Protein AF-A0A1B8XZ17-F1 (afdb_monomer_lite)

Radius of gyration: 17.17 Å; chains: 1; bounding box: 39×27×56 Å

Foldseek 3Di:
DEEECEEEEADDQAGEAEEYECYEYEYAHQEHEEHEYECYEYEYHHQEYEYYEYENYEYEYAHQEYEEYAYENYEYEYAHQEYEYYEYAEYEYEYHHAEYEEYEYAEYEYEYAHAEYEYYEYAEYEYEYAHAEYEYYNYVHYAYEYEHQEYEAHAYEYEDDDPVGRNYPDYDYDYD

Secondary structure (DSSP, 8-state):
-EEES---EEESSSPBP-EEES---EEESSSPBP-EEES---EEESSSPBPPEEEEE--EEESSSPBPPEEEEE--EEESSSPBPPEEEEE--EEESSSPBPPEEEEE--EEEESS-BPPEEEEE--EEEESSPBPPEEEEE--EEESSEEES--EEE----TT--EEESS-EEE-

InterPro domains:
  IPR011004 Trimeric LpxA-like superfamily [SSF51161] (27-152)

Sequence (176 aa):
PNCTNGTEAFMGQSPLGPNCTNGSDVFMGQSPLGPNCTNGTDVFMGQSPLGPNCTNGTDVFMGQSPLGPNCTNGTDVFMGQSPLGPNCTNGSDVFMGQSPLGPNCTNGSDVFMGQSPLGPNCTNGSDVFMGQSPLGPNCTNGTDVFMGPNCTNGTDVFMGQSPLGPNCTNGSDVFM

Organism: Xenopus tropicalis (NCBI:txid8364)

pLDDT: mean 83.35, std 14.1, range [38.38, 96.06]

Structure (mmCIF, N/CA/C/O backbone):
data_AF-A0A1B8XZ17-F1
#
_entry.id   AF-A0A1B8XZ17-F1
#
loop_
_atom_site.group_PDB
_atom_site.id
_atom_site.type_symbol
_atom_site.label_atom_id
_atom_site.label_alt_id
_atom_site.label_comp_id
_atom_site.label_asym_id
_atom_site.label_entity_id
_atom_site.label_seq_id
_atom_site.pdbx_PDB_ins_code
_atom_site.Cartn_x
_atom_site.Cartn_y
_atom_site.Cartn_z
_atom_site.occupancy
_atom_site.B_iso_or_equiv
_atom_site.auth_seq_id
_atom_site.auth_comp_id
_atom_site.auth_asym_id
_atom_site.auth_atom_id
_atom_site.pdbx_PDB_model_num
ATOM 1 N N . PRO A 1 1 ? -13.845 6.872 21.398 1.00 63.72 1 PRO A N 1
ATOM 2 C CA . PRO A 1 1 ? -14.244 5.454 21.559 1.00 63.72 1 PRO A CA 1
ATOM 3 C C . PRO A 1 1 ? -13.033 4.552 21.307 1.00 63.72 1 PRO A C 1
ATOM 5 O O . PRO A 1 1 ? -12.225 4.884 20.446 1.00 63.72 1 PRO A O 1
ATOM 8 N N . ASN A 1 2 ? -12.887 3.483 22.091 1.00 81.38 2 ASN A N 1
ATOM 9 C CA . ASN A 1 2 ? -11.841 2.481 21.892 1.00 81.38 2 ASN A CA 1
ATOM 10 C C . ASN A 1 2 ? -12.515 1.120 21.702 1.00 81.38 2 ASN A C 1
ATOM 12 O O . ASN A 1 2 ? -13.476 0.843 22.425 1.00 81.38 2 ASN A O 1
ATOM 16 N N . CYS A 1 3 ? -12.016 0.303 20.779 1.00 80.75 3 CYS A N 1
ATOM 17 C CA . CYS A 1 3 ? -12.496 -1.058 20.557 1.00 80.75 3 CYS A CA 1
ATOM 18 C C . CYS A 1 3 ? -11.369 -2.082 20.767 1.00 80.75 3 CYS A C 1
ATOM 20 O O . CYS A 1 3 ? -10.199 -1.810 20.486 1.00 80.75 3 CYS A O 1
ATOM 22 N N . THR A 1 4 ? -11.716 -3.262 21.285 1.00 85.62 4 THR A N 1
ATOM 23 C CA . THR A 1 4 ? -10.771 -4.368 21.492 1.00 85.62 4 THR A CA 1
ATOM 24 C C . THR A 1 4 ? -11.450 -5.671 21.105 1.00 85.62 4 THR A C 1
ATOM 26 O O . THR A 1 4 ? -12.443 -6.032 21.736 1.00 85.62 4 THR A O 1
ATOM 29 N N . ASN A 1 5 ? -10.904 -6.391 20.118 1.00 84.94 5 ASN A N 1
ATOM 30 C CA . ASN A 1 5 ? -11.526 -7.597 19.545 1.00 84.94 5 ASN A CA 1
ATOM 31 C C . ASN A 1 5 ? -12.983 -7.347 19.092 1.00 84.94 5 ASN A C 1
ATOM 33 O O . ASN A 1 5 ? -13.862 -8.180 19.325 1.00 84.94 5 ASN A O 1
ATOM 37 N N . GLY A 1 6 ? -13.236 -6.150 18.556 1.00 83.19 6 GLY A N 1
ATOM 38 C CA . GLY A 1 6 ? -14.561 -5.638 18.212 1.00 83.19 6 GLY A CA 1
ATOM 39 C C . GLY A 1 6 ? -14.864 -5.723 16.721 1.00 83.19 6 GLY A C 1
ATOM 40 O O . GLY A 1 6 ? -13.974 -5.930 15.897 1.00 83.19 6 GLY A O 1
ATOM 41 N N . THR A 1 7 ? -16.142 -5.576 16.393 1.00 89.75 7 THR A N 1
ATOM 42 C CA . THR A 1 7 ? -16.625 -5.461 15.015 1.00 89.75 7 THR A CA 1
ATOM 43 C C . THR A 1 7 ? -17.749 -4.450 15.022 1.00 89.75 7 THR A C 1
ATOM 45 O O . THR A 1 7 ? -18.854 -4.731 15.499 1.00 89.75 7 THR A O 1
ATOM 48 N N . GLU A 1 8 ? -17.474 -3.264 14.504 1.00 90.25 8 GLU A N 1
ATOM 49 C CA . GLU A 1 8 ? -18.406 -2.155 14.507 1.00 90.25 8 GLU A CA 1
ATOM 50 C C . GLU A 1 8 ? -18.688 -1.624 13.096 1.00 90.25 8 GLU A C 1
ATOM 52 O O . GLU A 1 8 ? -17.914 -1.778 12.155 1.00 90.25 8 GLU A O 1
ATOM 57 N N . ALA A 1 9 ? -19.848 -0.984 12.935 1.00 92.06 9 ALA A N 1
ATOM 58 C CA . ALA A 1 9 ? -20.219 -0.298 11.704 1.00 92.06 9 ALA A CA 1
ATOM 59 C C . ALA A 1 9 ? -20.514 1.172 12.006 1.00 92.06 9 ALA A C 1
ATOM 61 O O . ALA A 1 9 ? -21.419 1.498 12.779 1.00 92.06 9 ALA A O 1
ATOM 62 N N . PHE A 1 10 ? -19.769 2.066 11.366 1.00 90.69 10 PHE A N 1
ATOM 63 C CA . PHE A 1 10 ? -19.880 3.506 11.534 1.00 90.69 10 PHE A CA 1
ATOM 64 C C . PHE A 1 10 ? -20.472 4.124 10.271 1.00 90.69 10 PHE A C 1
ATOM 66 O O . PHE A 1 10 ? -19.874 4.085 9.197 1.00 90.69 10 PHE A O 1
ATOM 73 N N . MET A 1 11 ? -21.656 4.720 10.404 1.00 91.88 11 MET A N 1
ATOM 74 C CA . MET A 1 11 ? -22.367 5.369 9.303 1.00 91.88 11 MET A CA 1
ATOM 75 C C . MET A 1 11 ? -22.573 6.853 9.592 1.00 91.88 11 MET A C 1
ATOM 77 O O . MET A 1 11 ? -22.935 7.239 10.702 1.00 91.88 11 MET A O 1
ATOM 81 N N . GLY A 1 12 ? -22.374 7.691 8.580 1.00 89.88 12 GLY A N 1
ATOM 82 C CA . GLY A 1 12 ? -22.593 9.133 8.672 1.00 89.88 12 GLY A CA 1
ATOM 83 C C . GLY A 1 12 ? -21.982 9.861 7.483 1.00 89.88 12 GLY A C 1
ATOM 84 O O . GLY A 1 12 ? -21.427 9.235 6.593 1.00 89.88 12 GLY A O 1
ATOM 85 N N . GLN A 1 13 ? -22.044 11.192 7.446 1.00 90.00 13 GLN A N 1
ATOM 86 C CA . GLN A 1 13 ? -21.367 11.938 6.376 1.00 90.00 13 GLN A CA 1
ATOM 87 C C . GLN A 1 13 ? -19.840 11.737 6.431 1.00 90.00 13 GLN A C 1
ATOM 89 O O . GLN A 1 13 ? -19.207 11.473 5.410 1.00 90.00 13 GLN A O 1
ATOM 94 N N . SER A 1 14 ? -19.275 11.800 7.636 1.00 90.94 14 SER A N 1
ATOM 95 C CA . SER A 1 14 ? -17.849 11.607 7.907 1.00 90.94 14 SER A CA 1
ATOM 96 C C . SER A 1 14 ? -17.685 10.881 9.243 1.00 90.94 14 SER A C 1
ATOM 98 O O . SER A 1 14 ? -17.348 11.517 10.244 1.00 90.94 14 SER A O 1
ATOM 100 N N . PRO A 1 15 ? -18.028 9.579 9.317 1.00 90.31 15 PRO A N 1
ATOM 101 C CA . PRO A 1 15 ? -17.847 8.816 10.544 1.00 90.31 15 PRO A CA 1
ATOM 102 C C . PRO A 1 15 ? -16.369 8.834 10.947 1.00 90.31 15 PRO A C 1
ATOM 104 O O . PRO A 1 15 ? -15.494 8.689 10.095 1.00 90.31 15 PRO A O 1
ATOM 107 N N . LEU A 1 16 ? -16.113 9.034 12.240 1.00 87.62 16 LEU A N 1
ATOM 108 C CA . LEU A 1 16 ? -14.768 9.056 12.805 1.00 87.62 16 LEU A CA 1
ATOM 109 C C . LEU A 1 16 ? -14.423 7.695 13.407 1.00 87.62 16 LEU A C 1
ATOM 111 O O . LEU A 1 16 ? -15.144 7.212 14.284 1.00 87.62 16 LEU A O 1
ATOM 115 N N . GLY A 1 17 ? -13.298 7.134 12.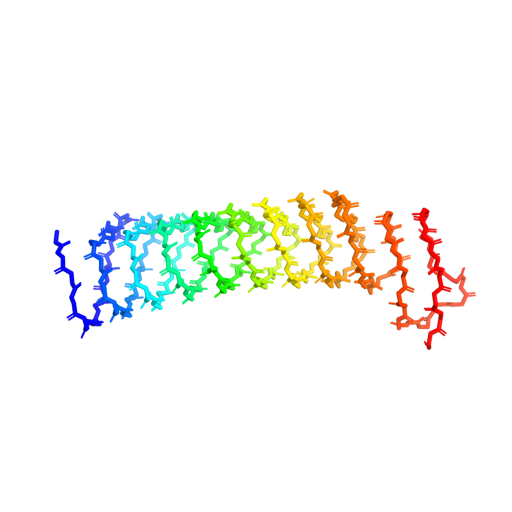970 1.00 84.38 17 GLY A N 1
ATOM 116 C CA . GLY A 1 17 ? -12.744 5.895 13.485 1.00 84.38 17 GLY A CA 1
ATOM 117 C C . GLY A 1 17 ? -12.370 5.949 14.971 1.00 84.38 17 GLY A C 1
ATOM 118 O O . GLY A 1 17 ? -11.777 6.933 15.425 1.00 84.38 17 GLY A O 1
ATOM 119 N N . PRO A 1 18 ? -12.716 4.918 15.763 1.00 86.06 18 PRO A N 1
ATOM 120 C CA . PRO A 1 18 ? -12.199 4.746 17.123 1.00 86.06 18 PRO A CA 1
ATOM 121 C C . PRO A 1 18 ? -10.697 4.400 17.136 1.00 86.06 18 PRO A C 1
ATOM 123 O O . PRO A 1 18 ? -10.075 4.227 16.097 1.00 86.06 18 PRO A O 1
ATOM 126 N N . ASN A 1 19 ? -10.089 4.277 18.319 1.00 88.81 19 ASN A N 1
ATOM 127 C CA . ASN A 1 19 ? -8.797 3.589 18.421 1.00 88.81 19 ASN A CA 1
ATOM 128 C C . ASN A 1 19 ? -9.043 2.102 18.675 1.00 88.81 19 ASN A C 1
ATOM 130 O O . ASN A 1 19 ? -9.727 1.761 19.644 1.00 88.81 19 ASN A O 1
ATOM 134 N N . CYS A 1 20 ? -8.474 1.228 17.853 1.00 87.38 20 CYS A N 1
ATOM 135 C CA . CYS A 1 20 ? -8.809 -0.190 17.868 1.00 87.38 20 CYS A CA 1
ATOM 136 C C . CYS A 1 20 ? -7.595 -1.103 17.994 1.00 87.38 20 CYS A C 1
ATOM 138 O O . CYS A 1 20 ? -6.519 -0.846 17.459 1.00 87.38 20 CYS A O 1
ATOM 140 N N . THR A 1 21 ? -7.770 -2.203 18.717 1.00 90.31 21 THR A N 1
ATOM 141 C CA . THR A 1 21 ? -6.805 -3.306 18.764 1.00 90.31 21 THR A CA 1
ATOM 142 C C . THR A 1 21 ? -7.519 -4.603 18.414 1.00 90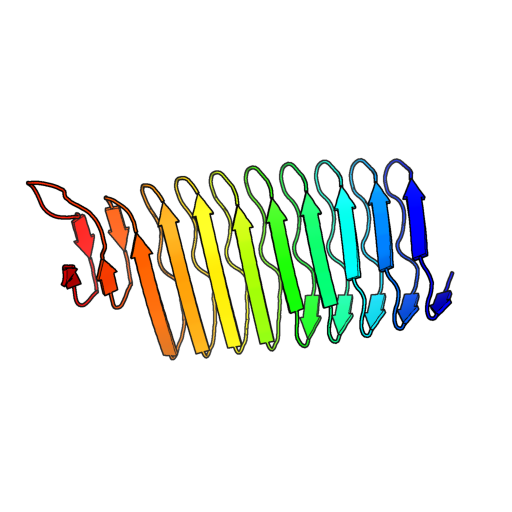.31 21 THR A C 1
ATOM 144 O O . THR A 1 21 ? -8.500 -4.954 19.072 1.00 90.31 21 THR A O 1
ATOM 147 N N . ASN A 1 22 ? -7.020 -5.315 17.399 1.00 89.06 22 ASN A N 1
ATOM 148 C CA . ASN A 1 22 ? -7.662 -6.500 16.820 1.00 89.06 22 ASN A CA 1
ATOM 149 C C . ASN A 1 22 ? -9.124 -6.228 16.399 1.00 89.06 22 ASN A C 1
ATOM 151 O O . ASN A 1 22 ? -10.009 -7.033 16.684 1.00 89.06 22 ASN A O 1
ATOM 155 N N . GLY A 1 23 ? -9.393 -5.044 15.846 1.00 89.00 23 GLY A N 1
ATOM 156 C CA . GLY A 1 23 ? -10.729 -4.642 15.399 1.00 89.00 23 GLY A CA 1
ATOM 157 C C . GLY A 1 23 ? -10.998 -5.068 13.960 1.00 89.00 23 GLY A C 1
ATOM 158 O O . GLY A 1 23 ? -10.062 -5.300 13.191 1.00 89.00 23 GLY A O 1
ATOM 159 N N . SER A 1 24 ? -12.272 -5.175 13.599 1.00 91.88 24 SER A N 1
ATOM 160 C CA . SER A 1 24 ? -12.682 -5.335 12.206 1.00 91.88 24 SER A CA 1
ATOM 161 C C . SER A 1 24 ? -13.919 -4.501 11.921 1.00 91.88 24 SER A C 1
ATOM 163 O O . SER A 1 24 ? -15.034 -4.939 12.202 1.00 91.88 24 SER A O 1
ATOM 165 N N . ASP A 1 25 ? -13.733 -3.305 11.378 1.00 91.81 25 ASP A N 1
ATOM 166 C CA . ASP A 1 25 ? -14.788 -2.302 11.318 1.00 91.81 25 ASP A CA 1
ATOM 167 C C . ASP A 1 25 ? -15.186 -1.930 9.886 1.00 91.81 25 ASP A C 1
ATOM 169 O O . ASP A 1 25 ? -14.431 -2.060 8.924 1.00 91.81 25 ASP A O 1
ATOM 173 N N . VAL A 1 26 ? -16.411 -1.425 9.725 1.00 94.12 26 VAL A N 1
ATOM 174 C CA . VAL A 1 26 ? -16.903 -0.889 8.449 1.00 94.12 26 VAL A CA 1
ATOM 175 C C . VAL A 1 26 ? -17.269 0.578 8.607 1.00 94.12 26 VAL A C 1
ATOM 177 O O . VAL A 1 26 ? -18.126 0.940 9.411 1.00 94.12 26 VAL A O 1
ATOM 180 N N . PHE A 1 27 ? -16.687 1.432 7.773 1.00 93.69 27 PHE A N 1
ATOM 181 C CA . PHE A 1 27 ? -16.937 2.867 7.744 1.00 93.69 27 PHE A CA 1
ATOM 182 C C . PHE A 1 27 ? -17.631 3.252 6.442 1.00 93.69 27 PHE A C 1
ATOM 184 O O . PHE A 1 27 ? -17.064 3.112 5.360 1.00 93.69 27 PHE A O 1
ATOM 191 N N . MET A 1 28 ? -18.853 3.775 6.533 1.00 93.69 28 MET A N 1
ATOM 192 C CA . MET A 1 28 ? -19.631 4.200 5.371 1.00 93.69 28 MET A CA 1
ATOM 193 C C . MET A 1 28 ? -20.044 5.667 5.488 1.00 93.69 28 MET A C 1
ATOM 195 O O . MET A 1 28 ? -20.746 6.065 6.421 1.00 93.69 28 MET A O 1
ATOM 199 N N . GLY A 1 29 ? -19.632 6.478 4.516 1.00 91.31 29 GLY A N 1
ATOM 200 C CA . GLY A 1 29 ? -19.949 7.902 4.480 1.00 91.31 29 GLY A CA 1
ATOM 201 C C . GLY A 1 29 ? -19.442 8.600 3.232 1.00 91.31 29 GLY A C 1
ATOM 202 O O . GLY A 1 29 ? -18.856 7.974 2.368 1.00 91.31 29 GLY A O 1
ATOM 203 N N . GLN A 1 30 ? -19.633 9.911 3.113 1.00 90.94 30 GLN A N 1
ATOM 204 C CA . GLN A 1 30 ? -19.024 10.668 2.014 1.00 90.94 30 GLN A CA 1
ATOM 205 C C . GLN A 1 30 ? -17.490 10.658 2.130 1.00 90.94 30 GLN A C 1
ATOM 207 O O . GLN A 1 30 ? -16.789 10.406 1.149 1.00 90.94 30 GLN A O 1
ATOM 212 N N . SER A 1 31 ? -16.986 10.888 3.342 1.00 92.12 31 SER A N 1
ATOM 213 C CA . SER A 1 31 ? -15.554 10.918 3.654 1.00 92.12 31 SER A CA 1
ATOM 214 C C . SER A 1 31 ? -15.325 10.302 5.034 1.00 92.12 31 SER A C 1
ATOM 216 O O . SER A 1 31 ? -15.138 11.045 6.001 1.00 92.12 31 SER A O 1
ATOM 218 N N . PRO A 1 32 ? -15.445 8.966 5.173 1.00 92.44 32 PRO A N 1
ATOM 219 C CA . PRO A 1 32 ? -15.119 8.293 6.425 1.00 92.44 32 PRO A CA 1
ATOM 220 C C . PRO A 1 32 ? -13.657 8.552 6.796 1.00 92.44 32 PRO A C 1
ATOM 222 O O . PRO A 1 32 ? -12.787 8.563 5.925 1.00 92.44 32 PRO A O 1
ATOM 225 N N . LEU A 1 33 ? -13.415 8.787 8.084 1.00 89.19 33 LEU A N 1
ATOM 226 C CA . LEU A 1 33 ? -12.098 9.056 8.650 1.00 89.19 33 LEU A CA 1
ATOM 227 C C . LEU A 1 33 ? -11.606 7.804 9.366 1.00 89.19 33 LEU A C 1
ATOM 229 O O . LEU A 1 33 ? -12.240 7.365 10.328 1.00 89.19 33 LEU A O 1
ATOM 233 N N . GLY A 1 34 ? -10.488 7.255 8.898 1.00 86.06 34 GLY A N 1
ATOM 234 C CA . GLY A 1 34 ? -9.919 6.023 9.418 1.00 86.06 34 GLY A CA 1
ATOM 235 C C . GLY A 1 34 ? -9.569 6.061 10.912 1.00 86.06 34 GLY A C 1
ATOM 236 O O . GLY A 1 34 ? -9.223 7.123 11.440 1.00 86.06 34 GLY A O 1
ATOM 237 N N . PRO A 1 35 ? -9.674 4.916 11.610 1.00 88.50 35 PRO A N 1
ATOM 238 C CA . PRO A 1 35 ? -9.238 4.756 12.994 1.00 88.50 35 PRO A CA 1
ATOM 239 C C . PRO A 1 35 ? -7.714 4.871 13.160 1.00 88.50 35 PRO A C 1
ATOM 241 O O . PRO A 1 35 ? -6.952 4.928 12.197 1.00 88.50 35 PRO A O 1
ATOM 244 N N . ASN A 1 36 ? -7.246 4.855 14.412 1.00 89.62 36 ASN A N 1
ATOM 245 C CA . ASN A 1 36 ? -5.887 4.379 14.683 1.00 89.62 36 ASN A CA 1
ATOM 246 C C . ASN A 1 36 ? -5.978 2.922 15.126 1.00 89.62 36 ASN A C 1
ATOM 248 O O . ASN A 1 36 ? -6.685 2.631 16.095 1.00 89.62 36 ASN A O 1
ATOM 252 N N . CYS A 1 37 ? -5.272 2.018 14.453 1.00 88.06 37 CYS A N 1
ATOM 253 C CA . CYS A 1 37 ? -5.454 0.589 14.672 1.00 88.06 37 CYS A CA 1
ATOM 254 C C . CYS A 1 37 ? -4.149 -0.185 14.902 1.00 88.06 37 CYS A C 1
ATOM 256 O O . CYS A 1 37 ? -3.057 0.194 14.478 1.00 88.06 37 CYS A O 1
ATOM 258 N N . THR A 1 38 ? -4.252 -1.305 15.610 1.00 91.44 38 THR A N 1
ATOM 259 C CA . THR A 1 38 ? -3.202 -2.327 15.689 1.00 91.44 38 THR A CA 1
ATOM 260 C C . THR A 1 38 ? -3.833 -3.684 15.416 1.00 91.44 38 THR A C 1
ATOM 262 O O . THR A 1 38 ? -4.778 -4.051 16.116 1.00 91.44 38 THR A O 1
ATOM 265 N N . ASN A 1 39 ? -3.316 -4.418 14.426 1.00 90.50 39 ASN A N 1
ATOM 266 C CA . ASN A 1 39 ? -3.914 -5.653 13.901 1.00 90.50 39 ASN A CA 1
ATOM 267 C C . ASN A 1 39 ? -5.380 -5.451 13.457 1.00 90.50 39 ASN A C 1
ATOM 269 O O . ASN A 1 39 ? -6.252 -6.225 13.845 1.00 90.50 39 ASN A O 1
ATOM 273 N N . GLY A 1 40 ? -5.666 -4.352 12.755 1.00 89.75 40 GLY A N 1
ATOM 274 C CA . GLY A 1 40 ? -7.016 -4.023 12.288 1.00 89.75 40 GLY A CA 1
ATOM 275 C C . GLY A 1 40 ? -7.325 -4.629 10.922 1.00 89.75 40 GLY A C 1
ATOM 276 O O . GLY A 1 40 ? -6.414 -4.924 10.146 1.00 89.75 40 GLY A O 1
ATOM 277 N N . THR A 1 41 ? -8.609 -4.823 10.635 1.00 92.94 41 THR A N 1
ATOM 278 C CA . THR A 1 41 ? -9.088 -5.220 9.308 1.00 92.94 41 THR A CA 1
ATOM 279 C C . THR A 1 41 ? -10.352 -4.450 8.968 1.00 92.94 41 THR A C 1
ATOM 281 O O . THR A 1 41 ? -11.448 -4.875 9.337 1.00 92.94 41 THR A O 1
ATOM 284 N N . ASP A 1 42 ? -10.212 -3.328 8.271 1.00 93.25 42 ASP A N 1
ATOM 285 C CA . ASP A 1 42 ? -11.299 -2.368 8.126 1.00 93.25 42 ASP A CA 1
ATOM 286 C C . ASP A 1 42 ? -11.743 -2.179 6.666 1.00 93.25 42 ASP A C 1
ATOM 288 O O . ASP A 1 42 ? -10.986 -2.340 5.709 1.00 93.25 42 ASP A O 1
ATOM 292 N N . VAL A 1 43 ? -13.009 -1.811 6.463 1.00 95.06 43 VAL A N 1
ATOM 293 C CA . VAL A 1 43 ? -13.555 -1.480 5.137 1.00 95.06 43 VAL A CA 1
ATOM 294 C C . VAL A 1 43 ? -14.090 -0.057 5.130 1.00 95.06 43 VAL A C 1
ATOM 296 O O . VAL A 1 43 ? -15.000 0.284 5.882 1.00 95.06 43 VAL A O 1
ATOM 299 N N . PHE A 1 44 ? -13.599 0.764 4.208 1.00 94.81 44 PHE A N 1
ATOM 300 C CA . PHE A 1 44 ? -13.989 2.158 4.042 1.00 94.81 44 PHE A CA 1
ATOM 301 C C . PHE A 1 44 ? -14.715 2.354 2.715 1.00 94.81 44 PHE A C 1
ATOM 303 O O . PHE A 1 44 ? -14.146 2.178 1.641 1.00 94.81 44 PHE A O 1
ATOM 310 N N . MET A 1 45 ? -15.978 2.767 2.780 1.00 94.50 45 MET A N 1
ATOM 311 C CA . MET A 1 45 ? -16.813 3.062 1.618 1.00 94.50 45 MET A CA 1
ATOM 312 C C . MET A 1 45 ? -17.234 4.528 1.624 1.00 94.50 45 MET A C 1
ATOM 314 O O . MET A 1 45 ? -17.925 4.983 2.539 1.00 94.50 45 MET A O 1
ATOM 318 N N . GLY A 1 46 ? -16.855 5.268 0.583 1.00 92.12 46 GLY A N 1
ATOM 319 C CA . GLY A 1 46 ? -17.241 6.666 0.438 1.00 92.12 46 GLY A CA 1
ATOM 320 C C . GLY A 1 46 ? -16.758 7.326 -0.837 1.00 92.12 46 GLY A C 1
ATOM 321 O O . GLY A 1 46 ? -16.114 6.696 -1.655 1.00 92.12 46 GLY A O 1
ATOM 322 N N . GLN A 1 47 ? -17.041 8.611 -1.036 1.00 90.25 47 GLN A N 1
ATOM 323 C CA . GLN A 1 47 ? -16.484 9.338 -2.182 1.00 90.25 47 GLN A CA 1
ATOM 324 C C . GLN A 1 47 ? -14.956 9.457 -2.062 1.00 90.25 47 GLN A C 1
ATOM 326 O O . GLN A 1 47 ? -14.228 9.198 -3.023 1.00 90.25 47 GLN A O 1
ATOM 331 N N . SER A 1 48 ? -14.484 9.813 -0.870 1.00 91.44 48 SER A N 1
ATOM 332 C CA . SER A 1 48 ? -13.063 9.995 -0.563 1.00 91.44 48 SER A CA 1
ATOM 333 C C . SER A 1 48 ? -12.784 9.484 0.850 1.00 91.44 48 SER A C 1
ATOM 335 O O . SER A 1 48 ? -12.656 10.294 1.772 1.00 91.44 48 SER A O 1
ATOM 337 N N . PRO A 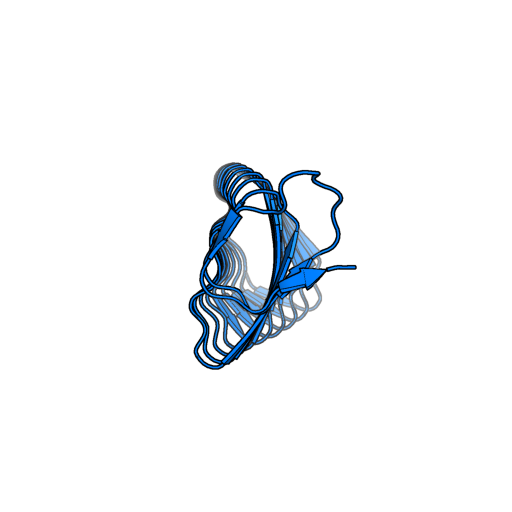1 49 ? -12.793 8.154 1.063 1.00 92.12 49 PRO A N 1
ATOM 338 C CA . PRO A 1 49 ? -12.408 7.590 2.347 1.00 92.12 49 PRO A CA 1
ATOM 339 C C . PRO A 1 49 ? -10.958 7.962 2.663 1.00 92.12 49 PRO A C 1
ATOM 341 O O . PRO A 1 49 ? -10.099 7.927 1.782 1.00 92.12 49 PRO A O 1
ATOM 344 N N . LEU A 1 50 ? -10.714 8.345 3.912 1.00 90.44 50 LEU A N 1
ATOM 345 C CA . LEU A 1 50 ? -9.403 8.705 4.436 1.00 90.44 50 LEU A CA 1
ATOM 346 C C . LEU A 1 50 ? -8.864 7.539 5.254 1.00 90.44 50 LEU A C 1
ATOM 348 O O . LEU A 1 50 ? -9.498 7.134 6.229 1.00 90.44 50 LEU A O 1
ATOM 352 N N . GLY A 1 51 ? -7.710 7.018 4.843 1.00 87.94 51 GLY A N 1
ATOM 353 C CA . GLY A 1 51 ? -7.086 5.858 5.452 1.00 87.94 51 GLY A CA 1
ATOM 354 C C . GLY A 1 51 ? -6.720 6.038 6.928 1.00 87.94 51 GLY A C 1
ATOM 355 O O . GLY A 1 51 ? -6.461 7.161 7.373 1.00 87.94 51 GLY A O 1
ATOM 356 N N . PRO A 1 52 ? -6.715 4.943 7.702 1.00 89.88 52 PRO A N 1
ATOM 357 C CA . PRO A 1 52 ? -6.306 4.942 9.098 1.00 89.88 52 PRO A CA 1
ATOM 358 C C . PRO A 1 52 ? -4.798 5.148 9.296 1.00 89.88 52 PRO A C 1
ATOM 360 O O . PRO A 1 52 ? -4.004 5.141 8.354 1.00 89.88 52 PRO A O 1
ATOM 363 N N . ASN A 1 53 ? -4.385 5.288 10.559 1.00 91.06 53 ASN A N 1
ATOM 364 C CA . ASN A 1 53 ? -2.994 5.041 10.942 1.00 91.06 53 ASN A CA 1
ATOM 365 C C . ASN A 1 53 ? -2.899 3.674 11.624 1.00 91.06 53 ASN A C 1
ATOM 367 O O . ASN A 1 53 ? -3.448 3.492 12.713 1.00 91.06 53 ASN A O 1
ATOM 371 N N . CYS A 1 54 ? -2.196 2.722 11.015 1.00 88.31 54 CYS A N 1
ATOM 372 C CA . CYS A 1 54 ? -2.252 1.328 11.451 1.00 88.31 54 CYS A CA 1
ATOM 373 C C . CYS A 1 54 ? -0.887 0.652 11.585 1.00 88.31 54 CYS A C 1
ATOM 375 O O . CYS A 1 54 ? 0.069 0.938 10.870 1.00 88.31 54 CYS A O 1
ATOM 377 N N . THR A 1 55 ? -0.796 -0.289 12.518 1.00 9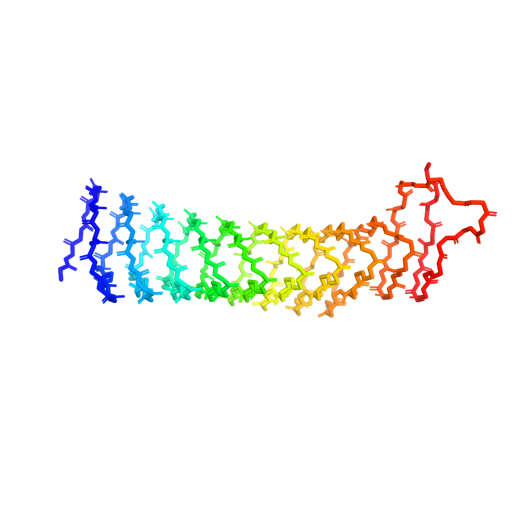2.25 55 THR A N 1
ATOM 378 C CA . THR A 1 55 ? 0.305 -1.260 12.592 1.00 92.25 55 THR A CA 1
ATOM 379 C C . THR A 1 55 ? -0.272 -2.651 12.363 1.00 92.25 55 THR A C 1
ATOM 381 O O . THR A 1 55 ? -1.176 -3.041 13.100 1.00 92.25 55 THR A O 1
ATOM 384 N N . ASN A 1 56 ? 0.241 -3.393 11.375 1.00 91.38 56 ASN A N 1
ATOM 385 C CA . ASN A 1 56 ? -0.332 -4.656 10.888 1.00 91.38 56 ASN A CA 1
ATOM 386 C C . ASN A 1 56 ? -1.802 -4.492 10.451 1.00 91.38 56 ASN A C 1
ATOM 388 O O . ASN A 1 56 ? -2.686 -5.151 10.991 1.00 91.38 56 ASN A O 1
ATOM 392 N N . GLY A 1 57 ? -2.071 -3.545 9.552 1.00 91.12 57 GLY A N 1
ATOM 393 C CA . GLY A 1 57 ? -3.418 -3.291 9.025 1.00 91.12 57 GLY A CA 1
ATOM 394 C C . GLY A 1 57 ? -3.717 -4.128 7.783 1.00 91.12 57 GLY A C 1
ATOM 395 O O . GLY A 1 57 ? -2.798 -4.509 7.054 1.00 91.12 57 GLY A O 1
ATOM 396 N N . THR A 1 58 ? -4.990 -4.427 7.548 1.00 94.19 58 THR A N 1
ATOM 397 C CA . THR A 1 58 ? -5.457 -5.032 6.297 1.00 94.19 58 THR A CA 1
ATOM 398 C C . THR A 1 58 ? -6.780 -4.408 5.896 1.00 94.19 58 THR A C 1
ATOM 400 O O . THR A 1 58 ? -7.831 -4.843 6.363 1.00 94.19 58 THR A O 1
ATOM 403 N N . ASP A 1 59 ? -6.740 -3.398 5.036 1.00 94.50 59 ASP A N 1
ATOM 404 C CA . ASP A 1 59 ? -7.896 -2.539 4.820 1.00 94.50 59 ASP A CA 1
ATOM 405 C C . ASP A 1 59 ? -8.375 -2.524 3.361 1.00 94.50 59 ASP A C 1
ATOM 407 O O . ASP A 1 59 ? -7.622 -2.723 2.408 1.00 94.50 59 ASP A O 1
ATOM 411 N N . VAL A 1 60 ? -9.668 -2.265 3.155 1.00 95.75 60 VAL A N 1
ATOM 412 C CA . VAL A 1 60 ? -10.254 -2.096 1.817 1.00 95.75 60 VAL A CA 1
ATOM 413 C C . VAL A 1 60 ? -10.886 -0.721 1.691 1.00 95.75 60 VAL A C 1
ATOM 415 O O . VAL A 1 60 ? -11.810 -0.379 2.423 1.00 95.75 60 VAL A O 1
ATOM 418 N N . PHE A 1 61 ? -10.462 0.048 0.694 1.00 95.31 61 PHE A N 1
ATOM 419 C CA . PHE A 1 61 ? -10.959 1.387 0.410 1.00 95.31 61 PHE A CA 1
ATOM 420 C C . PHE A 1 61 ? -11.697 1.409 -0.922 1.00 95.31 61 PHE A C 1
ATOM 422 O O . PHE A 1 61 ? -11.119 1.165 -1.979 1.00 95.31 61 PHE A O 1
ATOM 429 N N . MET A 1 62 ? -12.978 1.755 -0.887 1.00 94.81 62 MET A N 1
ATOM 430 C CA . MET A 1 62 ? -13.829 1.890 -2.065 1.00 94.81 62 MET A CA 1
ATOM 431 C C . MET A 1 62 ? -14.346 3.321 -2.169 1.00 94.81 62 MET A C 1
ATOM 433 O O . MET A 1 62 ? -15.075 3.793 -1.294 1.00 94.81 62 MET A O 1
ATOM 437 N N . GLY A 1 63 ? -13.994 4.007 -3.256 1.00 92.19 63 GLY A N 1
ATOM 438 C CA . GLY A 1 63 ? -14.449 5.370 -3.496 1.00 92.19 63 GLY A CA 1
ATOM 439 C C . GLY A 1 63 ? -13.996 5.980 -4.804 1.00 92.19 63 GLY A C 1
ATOM 440 O O . GLY A 1 63 ? -13.311 5.344 -5.583 1.00 92.19 63 GLY A O 1
ATOM 441 N N . GLN A 1 64 ? -14.356 7.231 -5.079 1.00 90.38 64 GLN A N 1
ATOM 442 C CA . GLN A 1 64 ? -13.855 7.916 -6.275 1.00 90.38 64 GLN A CA 1
ATOM 443 C C . GLN A 1 64 ? -12.339 8.150 -6.174 1.00 90.38 64 GLN A C 1
ATOM 445 O O . GLN A 1 64 ? -11.597 7.874 -7.119 1.00 90.38 64 GLN A O 1
ATOM 450 N N . SER A 1 65 ? -11.893 8.626 -5.015 1.00 91.69 65 SER A N 1
ATOM 451 C CA . SER A 1 65 ? -10.489 8.931 -4.731 1.00 91.69 65 SER A CA 1
ATOM 452 C C . SER A 1 65 ? -10.175 8.540 -3.288 1.00 91.69 65 SER A C 1
ATOM 454 O O . SER A 1 65 ? -10.104 9.421 -2.426 1.00 91.69 65 SER A O 1
ATOM 456 N N . PRO A 1 66 ? -10.086 7.232 -2.982 1.00 92.25 66 PRO A N 1
ATOM 457 C CA . PRO A 1 66 ? -9.656 6.794 -1.664 1.00 92.25 66 PRO A CA 1
ATOM 458 C C . PRO A 1 66 ? -8.231 7.283 -1.392 1.00 92.25 66 PRO A C 1
ATOM 460 O O . PRO A 1 66 ? -7.382 7.263 -2.284 1.00 92.25 66 PRO A O 1
ATOM 463 N N . LEU A 1 67 ? -8.001 7.746 -0.168 1.00 90.56 67 LEU A N 1
ATOM 464 C CA . LEU A 1 67 ? -6.716 8.227 0.323 1.00 90.56 67 LEU A CA 1
ATOM 465 C C . LEU A 1 67 ? -6.106 7.156 1.220 1.00 90.56 67 LEU A C 1
ATOM 467 O O . LEU A 1 67 ? -6.726 6.769 2.209 1.00 90.56 67 LEU A O 1
ATOM 471 N N . GLY A 1 68 ? -4.911 6.694 0.863 1.00 88.25 68 GLY A N 1
ATOM 472 C CA . GLY A 1 68 ? -4.221 5.619 1.558 1.00 88.25 68 GLY A CA 1
ATOM 473 C C . GLY A 1 68 ? -3.895 5.909 3.028 1.00 88.25 68 GLY A C 1
ATOM 474 O O . GLY A 1 68 ? -3.734 7.074 3.408 1.00 88.25 68 GLY A O 1
ATOM 475 N N . PRO A 1 69 ? -3.808 4.860 3.863 1.00 90.88 69 PRO A N 1
ATOM 476 C CA . PRO A 1 69 ? -3.384 4.955 5.254 1.00 90.88 69 PRO A CA 1
ATOM 477 C C . PRO A 1 69 ? -1.918 5.365 5.420 1.00 90.88 69 PRO A C 1
ATOM 479 O O . PRO A 1 69 ? -1.119 5.362 4.4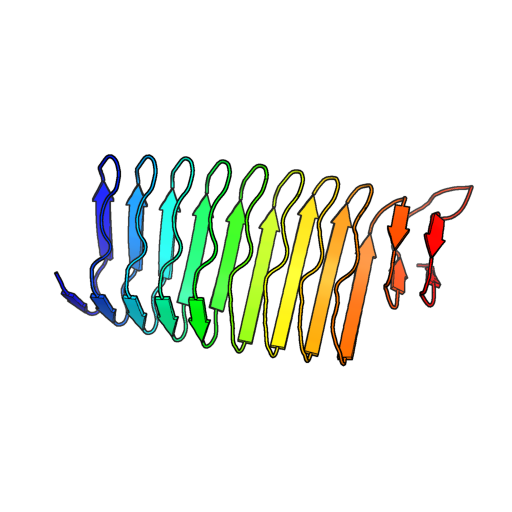81 1.00 90.88 69 PRO A O 1
ATOM 482 N N . ASN A 1 70 ? -1.543 5.654 6.668 1.00 91.62 70 ASN A N 1
ATOM 483 C CA . ASN A 1 70 ? -0.145 5.574 7.086 1.00 91.62 70 ASN A CA 1
ATOM 484 C C . ASN A 1 70 ? 0.052 4.296 7.901 1.00 91.62 70 ASN A C 1
ATOM 486 O O . ASN A 1 70 ? -0.532 4.157 8.980 1.00 91.62 70 ASN A O 1
ATOM 490 N N . CYS A 1 71 ? 0.873 3.364 7.420 1.00 89.50 71 CYS A N 1
ATOM 491 C CA . CYS A 1 71 ? 0.950 2.038 8.026 1.00 89.50 71 CYS A CA 1
ATOM 492 C C . CYS A 1 71 ? 2.372 1.499 8.247 1.00 89.50 71 CYS A C 1
ATOM 494 O O . CYS A 1 71 ? 3.335 1.789 7.536 1.00 89.50 71 CYS A O 1
ATOM 496 N N . THR A 1 72 ? 2.514 0.675 9.283 1.00 91.56 72 THR A N 1
ATOM 497 C CA . THR A 1 72 ? 3.683 -0.192 9.479 1.00 91.56 72 THR A CA 1
ATOM 498 C C . THR A 1 72 ? 3.217 -1.629 9.295 1.00 91.56 72 THR A C 1
ATOM 500 O O . THR A 1 72 ? 2.469 -2.116 10.138 1.00 91.56 72 THR A O 1
ATOM 503 N N . ASN A 1 73 ? 3.646 -2.289 8.213 1.00 90.31 73 ASN A N 1
ATOM 504 C CA . ASN A 1 73 ? 3.072 -3.544 7.708 1.00 90.31 73 ASN A CA 1
ATOM 505 C C . ASN A 1 73 ? 1.590 -3.361 7.336 1.00 90.31 73 ASN A C 1
ATOM 507 O O . ASN A 1 73 ? 0.704 -3.645 8.140 1.00 90.31 73 ASN A O 1
ATOM 511 N N . GLY A 1 74 ? 1.337 -2.822 6.146 1.00 91.38 74 GLY A N 1
ATOM 512 C CA . GLY A 1 74 ? -0.005 -2.719 5.565 1.00 91.38 74 GLY A CA 1
ATOM 513 C C . GLY A 1 74 ? -0.232 -3.766 4.482 1.00 91.38 74 GLY A C 1
ATOM 514 O O . GLY A 1 74 ? 0.719 -4.236 3.851 1.00 91.38 74 GLY A O 1
ATOM 515 N N . THR A 1 75 ? -1.485 -4.155 4.284 1.00 94.19 75 THR A N 1
ATOM 516 C CA . THR A 1 75 ? -1.908 -4.957 3.134 1.00 94.19 75 THR A CA 1
ATOM 517 C C . THR A 1 75 ? -3.284 -4.485 2.715 1.00 94.19 75 THR A C 1
ATOM 519 O O . THR A 1 75 ? -4.288 -4.936 3.262 1.00 94.19 75 THR A O 1
ATOM 522 N N . ASP A 1 76 ? -3.327 -3.564 1.762 1.00 95.12 76 ASP A N 1
ATOM 523 C CA . ASP A 1 76 ? -4.528 -2.786 1.510 1.00 95.12 76 ASP A CA 1
ATOM 524 C C . ASP A 1 76 ? -5.022 -2.923 0.062 1.00 95.12 76 ASP A C 1
ATOM 526 O O . ASP A 1 76 ? -4.265 -3.147 -0.883 1.00 95.12 76 ASP A O 1
ATOM 530 N N . VAL A 1 77 ? -6.332 -2.778 -0.141 1.00 96.06 77 VAL A N 1
ATOM 531 C CA . VAL A 1 77 ? -6.945 -2.771 -1.477 1.00 96.06 77 VAL A CA 1
ATOM 532 C C . VAL A 1 77 ? -7.655 -1.450 -1.713 1.00 96.06 77 VAL A C 1
ATOM 534 O O . VAL A 1 77 ? -8.593 -1.100 -1.002 1.00 96.06 77 VAL A O 1
ATOM 537 N N . PHE A 1 78 ? -7.282 -0.749 -2.777 1.00 95.50 78 PHE A N 1
ATOM 538 C CA . PHE A 1 78 ? -7.870 0.525 -3.169 1.00 95.50 78 PHE A CA 1
ATOM 539 C C . PHE A 1 78 ? -8.620 0.382 -4.486 1.00 95.50 78 PHE A C 1
ATOM 541 O O . PHE A 1 78 ? -8.039 0.075 -5.523 1.00 95.50 78 PHE A O 1
ATOM 548 N N . MET A 1 79 ? -9.917 0.661 -4.464 1.00 94.88 79 MET A N 1
ATOM 549 C CA . MET A 1 79 ? -10.783 0.659 -5.637 1.00 94.88 79 MET A CA 1
ATOM 550 C C . MET A 1 79 ? -11.364 2.054 -5.848 1.00 94.88 79 MET A C 1
ATOM 552 O O . MET A 1 79 ? -12.123 2.550 -5.013 1.00 94.88 79 MET A O 1
ATOM 556 N N . GLY A 1 80 ? -11.030 2.681 -6.976 1.00 91.75 80 GLY A N 1
ATOM 557 C CA . GLY A 1 80 ? -11.550 4.001 -7.313 1.00 91.75 80 GLY A CA 1
ATOM 558 C C . GLY A 1 80 ? -11.112 4.548 -8.655 1.00 91.75 80 GLY A C 1
ATOM 559 O O . GLY A 1 80 ? -10.366 3.911 -9.374 1.00 91.75 80 GLY A O 1
ATOM 560 N N . GLN A 1 81 ? -11.558 5.745 -9.029 1.00 90.25 81 GLN A N 1
ATOM 561 C CA . GLN A 1 81 ? -11.096 6.369 -10.274 1.00 90.25 81 GLN A CA 1
ATOM 562 C C . GLN A 1 81 ? -9.599 6.709 -10.194 1.00 90.25 81 GLN A C 1
ATOM 564 O O . GLN A 1 81 ? -8.837 6.414 -11.117 1.00 90.25 81 GLN A O 1
ATOM 569 N N . SER A 1 82 ? -9.190 7.300 -9.074 1.00 91.50 82 SER A N 1
ATOM 570 C CA . SER A 1 82 ? -7.813 7.723 -8.820 1.00 91.50 82 SER A CA 1
ATOM 571 C C . SER A 1 82 ? -7.469 7.457 -7.356 1.00 91.50 82 SER A C 1
ATOM 573 O O . SER A 1 82 ? -7.446 8.400 -6.561 1.00 91.50 82 SER A O 1
ATOM 575 N N . PRO A 1 83 ? -7.302 6.182 -6.959 1.00 92.31 83 PRO A N 1
ATOM 576 C CA . PRO A 1 83 ? -6.851 5.865 -5.614 1.00 92.31 83 PRO A CA 1
ATOM 577 C C . PRO A 1 83 ? -5.453 6.444 -5.383 1.00 92.31 83 PRO A C 1
ATOM 579 O O . PRO A 1 83 ? -4.605 6.401 -6.275 1.00 92.31 83 PRO A O 1
ATOM 582 N N . LEU A 1 84 ? -5.243 7.001 -4.195 1.00 91.00 84 LEU A N 1
ATOM 583 C CA . LEU A 1 84 ? -3.977 7.558 -3.734 1.00 91.00 84 LEU A CA 1
ATOM 584 C C . LEU A 1 84 ? -3.336 6.576 -2.760 1.00 91.00 84 LEU A C 1
ATOM 586 O O . LEU A 1 84 ? -3.951 6.242 -1.749 1.00 91.00 84 LEU A O 1
ATOM 590 N N . GLY A 1 85 ? -2.123 6.127 -3.073 1.00 89.31 85 GLY A N 1
ATOM 591 C CA . GLY A 1 85 ? -1.418 5.127 -2.287 1.00 89.31 85 GLY A CA 1
ATOM 592 C C . GLY A 1 85 ? -1.055 5.561 -0.863 1.00 89.31 85 GLY A C 1
ATOM 593 O O . GLY A 1 85 ? -0.929 6.760 -0.594 1.00 89.31 85 GLY A O 1
ATOM 594 N N . PRO A 1 86 ? -0.908 4.593 0.059 1.00 91.69 86 PRO A N 1
ATOM 595 C CA . PRO A 1 86 ? -0.471 4.827 1.429 1.00 91.69 86 PRO A CA 1
ATOM 596 C C . PRO A 1 86 ? 0.965 5.336 1.544 1.00 91.69 86 PRO A C 1
ATOM 598 O O . PRO A 1 86 ? 1.765 5.287 0.607 1.00 91.69 86 PRO A O 1
ATOM 601 N N . ASN A 1 87 ? 1.310 5.774 2.755 1.00 92.50 87 ASN A N 1
ATOM 602 C CA . ASN A 1 87 ? 2.704 5.874 3.179 1.00 92.50 87 ASN A CA 1
ATOM 603 C C . ASN A 1 87 ? 3.015 4.727 4.137 1.00 92.50 87 ASN A C 1
ATOM 605 O O . ASN A 1 87 ? 2.411 4.639 5.210 1.00 92.50 87 ASN A O 1
ATOM 609 N N . CYS A 1 88 ? 3.969 3.868 3.784 1.00 90.06 88 CYS A N 1
ATOM 610 C CA . CYS A 1 88 ? 4.193 2.641 4.531 1.00 90.06 88 CYS A CA 1
ATOM 611 C C . CYS A 1 88 ? 5.665 2.306 4.794 1.00 90.06 88 CYS A C 1
ATOM 613 O O . CYS A 1 88 ? 6.570 2.678 4.053 1.00 90.06 88 CYS A O 1
ATOM 615 N N . THR A 1 89 ? 5.951 1.580 5.876 1.00 91.56 89 THR A N 1
ATOM 616 C CA . THR A 1 89 ? 7.305 1.010 6.047 1.00 91.56 89 THR A CA 1
ATOM 617 C C . THR A 1 89 ? 7.452 -0.270 5.227 1.00 91.56 89 THR A C 1
ATOM 619 O O . THR A 1 89 ? 8.353 -0.368 4.401 1.00 91.56 89 THR A O 1
ATOM 622 N N . ASN A 1 90 ? 6.530 -1.212 5.421 1.00 90.50 90 ASN A N 1
ATOM 623 C CA . ASN A 1 90 ? 6.356 -2.396 4.586 1.00 90.50 90 ASN A CA 1
ATOM 624 C C . ASN A 1 90 ? 4.899 -2.406 4.126 1.00 90.50 90 ASN A C 1
ATOM 626 O O . ASN A 1 90 ? 4.016 -2.262 4.980 1.00 90.50 90 ASN A O 1
ATOM 630 N N . GLY A 1 91 ? 4.662 -2.561 2.831 1.00 91.00 91 GLY A N 1
ATOM 631 C CA . GLY A 1 91 ? 3.321 -2.577 2.249 1.00 91.00 91 GLY A CA 1
ATOM 632 C C . GLY A 1 91 ? 3.207 -3.609 1.150 1.00 91.00 91 GLY A C 1
ATOM 633 O O . GLY A 1 91 ? 4.204 -4.004 0.537 1.00 91.00 91 GLY A O 1
ATOM 634 N N . SER A 1 92 ? 1.990 -4.091 0.957 1.00 93.69 92 SER A N 1
ATOM 635 C CA . SER A 1 92 ? 1.649 -4.985 -0.137 1.00 93.69 92 SER A CA 1
ATOM 636 C C . SER A 1 92 ? 0.225 -4.695 -0.561 1.00 93.69 92 SER A C 1
ATOM 638 O O . SER A 1 92 ? -0.720 -5.234 0.017 1.00 93.69 92 SER A O 1
ATOM 640 N N . ASP A 1 93 ? 0.081 -3.817 -1.543 1.00 95.25 93 ASP A N 1
ATOM 641 C CA . ASP A 1 93 ? -1.195 -3.184 -1.826 1.00 95.25 93 ASP A CA 1
ATOM 642 C C . ASP A 1 93 ? -1.682 -3.463 -3.251 1.00 95.25 93 ASP A C 1
ATOM 644 O O . ASP A 1 93 ? -0.914 -3.691 -4.187 1.00 95.25 93 ASP A O 1
ATOM 648 N N . VAL A 1 94 ? -3.000 -3.433 -3.440 1.00 95.88 94 VAL A N 1
ATOM 649 C CA . VAL A 1 94 ? -3.625 -3.570 -4.760 1.00 95.88 94 VAL A CA 1
ATOM 650 C C . VAL A 1 94 ? -4.412 -2.315 -5.089 1.00 95.88 94 VAL A C 1
ATOM 652 O O . VAL A 1 94 ? -5.368 -1.964 -4.402 1.00 95.88 94 VAL A O 1
ATOM 655 N N . PHE A 1 95 ? -4.078 -1.677 -6.205 1.00 95.12 95 PHE A N 1
ATOM 656 C CA . PHE A 1 95 ? -4.739 -0.475 -6.692 1.00 95.12 95 PHE A CA 1
ATOM 657 C C . PHE A 1 95 ? -5.499 -0.770 -7.975 1.00 95.12 95 PHE A C 1
ATOM 659 O O . PHE A 1 95 ? -4.916 -1.132 -8.993 1.00 95.12 95 PHE A O 1
ATOM 666 N N . MET A 1 96 ? -6.807 -0.560 -7.951 1.00 94.44 96 MET A N 1
ATOM 667 C CA . MET A 1 96 ? -7.690 -0.702 -9.101 1.00 94.44 96 MET A CA 1
ATOM 668 C C . MET A 1 96 ? -8.335 0.642 -9.416 1.00 94.44 96 MET A C 1
ATOM 670 O O . MET A 1 96 ? -9.122 1.164 -8.623 1.00 94.44 96 MET A O 1
ATOM 674 N N . GLY A 1 97 ? -8.020 1.201 -10.584 1.00 91.56 97 GLY A N 1
ATOM 675 C CA . GLY A 1 97 ? -8.586 2.477 -11.002 1.00 91.56 97 GLY A CA 1
ATOM 676 C C . GLY A 1 97 ? -8.171 2.958 -12.375 1.00 91.56 97 GLY A C 1
ATOM 677 O O . GLY A 1 97 ? -7.372 2.329 -13.045 1.00 91.56 97 GLY A O 1
ATOM 678 N N . GLN A 1 98 ? -8.697 4.094 -12.831 1.00 89.56 98 GLN A N 1
ATOM 679 C CA . GLN A 1 98 ? -8.277 4.655 -14.118 1.00 89.56 98 GLN A CA 1
ATOM 680 C C . GLN A 1 98 ? -6.808 5.101 -14.067 1.00 89.56 98 GLN A C 1
ATOM 682 O O . GLN A 1 98 ? -6.022 4.781 -14.962 1.00 89.56 98 GLN A O 1
ATOM 687 N N . SER A 1 99 ? -6.447 5.814 -13.004 1.00 91.00 99 SER A N 1
ATOM 688 C CA . SER A 1 99 ? -5.103 6.353 -12.789 1.00 91.00 99 SER A CA 1
ATOM 689 C C . SER A 1 99 ? -4.733 6.207 -11.316 1.00 91.00 99 SER A C 1
ATOM 691 O O . SER A 1 99 ? -4.767 7.199 -10.584 1.00 91.00 99 SER A O 1
ATOM 693 N N . PRO A 1 100 ? -4.479 4.973 -10.844 1.00 91.50 100 PRO A N 1
ATOM 694 C CA . PRO A 1 100 ? -4.009 4.769 -9.486 1.00 91.50 100 PRO A CA 1
ATOM 695 C C . PRO A 1 100 ? -2.642 5.433 -9.303 1.00 91.50 100 PRO A C 1
ATOM 697 O O . PRO A 1 100 ? -1.788 5.370 -10.189 1.00 91.50 100 PRO A O 1
ATOM 700 N N . LEU A 1 101 ? -2.473 6.089 -8.161 1.00 90.06 101 LEU A N 1
ATOM 701 C CA . LEU A 1 101 ? -1.247 6.753 -7.741 1.00 90.06 101 LEU A CA 1
ATOM 702 C C . LEU A 1 101 ? -0.546 5.873 -6.713 1.00 90.06 101 LEU A C 1
ATOM 704 O O . LEU A 1 101 ? -1.128 5.573 -5.672 1.00 90.06 101 LEU A O 1
ATOM 708 N N . GLY A 1 102 ? 0.685 5.472 -7.020 1.00 88.44 102 GLY A N 1
ATOM 709 C CA . GLY A 1 102 ? 1.472 4.574 -6.192 1.00 88.44 102 GLY A CA 1
ATOM 710 C C . GLY A 1 102 ? 1.794 5.116 -4.797 1.00 88.44 102 GLY A C 1
ATOM 711 O O . GLY A 1 102 ? 1.840 6.334 -4.600 1.00 88.44 102 GLY A O 1
ATOM 712 N N . PRO A 1 103 ? 2.000 4.216 -3.822 1.00 91.88 103 PRO A N 1
ATOM 713 C CA . PRO A 1 103 ? 2.374 4.569 -2.461 1.00 91.88 103 PRO A CA 1
ATOM 714 C C . PRO A 1 103 ? 3.798 5.120 -2.340 1.00 91.88 103 PRO A C 1
ATOM 716 O O . PRO A 1 103 ? 4.610 5.070 -3.266 1.00 91.88 103 PRO A O 1
ATOM 719 N N . ASN A 1 104 ? 4.116 5.622 -1.145 1.00 91.75 104 ASN A N 1
ATOM 720 C CA . ASN A 1 104 ? 5.493 5.884 -0.732 1.00 91.75 104 ASN A CA 1
ATOM 721 C C . ASN A 1 104 ? 5.896 4.885 0.352 1.00 91.75 104 ASN A C 1
ATOM 723 O O . ASN A 1 104 ? 5.419 4.988 1.486 1.00 91.75 104 ASN A O 1
ATOM 727 N N . CYS A 1 105 ? 6.789 3.949 0.030 1.00 89.62 105 CYS A N 1
ATOM 728 C CA . CYS A 1 105 ? 7.121 2.862 0.948 1.00 89.62 105 CYS A CA 1
ATOM 729 C C . CYS A 1 105 ? 8.618 2.594 1.108 1.00 89.62 105 CYS A C 1
ATOM 731 O O . CYS A 1 105 ? 9.415 2.848 0.213 1.00 89.62 105 CYS A O 1
ATOM 733 N N . THR A 1 106 ? 9.047 2.064 2.258 1.00 90.06 106 THR A N 1
ATOM 734 C CA . THR A 1 106 ? 10.446 1.600 2.376 1.00 90.06 106 THR A CA 1
ATOM 735 C C . THR A 1 106 ? 10.624 0.279 1.632 1.00 90.06 106 THR A C 1
ATOM 737 O O . THR A 1 106 ? 11.478 0.200 0.752 1.00 90.06 106 THR A O 1
ATOM 740 N N . ASN A 1 107 ? 9.783 -0.714 1.928 1.00 88.62 107 ASN A N 1
ATOM 741 C CA . ASN A 1 107 ? 9.651 -1.957 1.170 1.00 88.62 107 ASN A CA 1
ATOM 742 C C . ASN A 1 107 ? 8.212 -2.066 0.640 1.00 88.62 107 ASN A C 1
ATOM 744 O O . ASN A 1 107 ? 7.278 -2.100 1.442 1.00 88.62 107 ASN A O 1
ATOM 748 N N . GLY A 1 108 ? 8.037 -2.087 -0.678 1.00 88.62 108 GLY A N 1
ATOM 749 C CA . GLY A 1 108 ? 6.732 -2.190 -1.340 1.00 88.62 108 GLY A CA 1
ATOM 750 C C . GLY A 1 108 ? 6.638 -3.437 -2.213 1.00 88.62 108 GLY A C 1
ATOM 751 O O . GLY A 1 108 ? 7.651 -3.927 -2.723 1.00 88.62 108 GLY A O 1
ATOM 752 N N . SER A 1 109 ? 5.437 -3.988 -2.344 1.00 91.12 109 SER A N 1
ATOM 753 C CA . SER A 1 109 ? 5.144 -5.078 -3.276 1.00 91.12 109 SER A CA 1
ATOM 754 C C . SER A 1 109 ? 3.708 -4.956 -3.749 1.00 91.12 109 SER A C 1
ATOM 756 O O . SER A 1 109 ? 2.801 -5.547 -3.160 1.00 91.12 109 SER A O 1
ATOM 758 N N . ASP A 1 110 ? 3.508 -4.162 -4.793 1.00 93.69 110 ASP A N 1
ATOM 759 C CA . ASP A 1 110 ? 2.190 -3.640 -5.121 1.00 93.69 110 ASP A CA 1
ATOM 760 C C . ASP A 1 110 ? 1.705 -4.078 -6.506 1.00 93.69 110 ASP A C 1
ATOM 762 O O . ASP A 1 110 ? 2.475 -4.341 -7.430 1.00 93.69 110 ASP A O 1
ATOM 766 N N . VAL A 1 111 ? 0.386 -4.139 -6.681 1.00 94.12 111 VAL A N 1
ATOM 767 C CA . VAL A 1 111 ? -0.249 -4.431 -7.971 1.00 94.12 111 VAL A CA 1
ATOM 768 C C . VAL A 1 111 ? -1.114 -3.257 -8.396 1.00 94.12 111 VAL A C 1
ATOM 770 O O . VAL A 1 111 ? -2.095 -2.917 -7.739 1.00 94.12 111 VAL A O 1
ATOM 773 N N . PHE A 1 112 ? -0.817 -2.686 -9.557 1.00 93.12 112 PHE A N 1
ATOM 774 C CA . PHE A 1 112 ? -1.560 -1.579 -10.141 1.00 93.12 112 PHE A CA 1
ATOM 775 C C . PHE A 1 112 ? -2.326 -2.040 -11.370 1.00 93.12 112 PHE A C 1
ATOM 777 O O . PHE A 1 112 ? -1.742 -2.477 -12.355 1.00 93.12 112 PHE A O 1
ATOM 784 N N . MET A 1 113 ? -3.643 -1.886 -11.348 1.00 92.69 113 MET A N 1
ATOM 785 C CA . MET A 1 113 ? -4.533 -2.173 -12.466 1.00 92.69 113 MET A CA 1
ATOM 786 C C . MET A 1 113 ? -5.247 -0.894 -12.888 1.00 92.69 113 MET A C 1
ATOM 788 O O . MET A 1 113 ? -6.058 -0.351 -12.135 1.00 92.69 113 MET A O 1
ATOM 792 N N . GLY A 1 114 ? -4.964 -0.412 -14.099 1.00 90.44 114 GLY A N 1
ATOM 793 C CA . GLY A 1 114 ? -5.576 0.815 -14.592 1.00 90.44 114 GLY A CA 1
ATOM 794 C C . GLY A 1 114 ? -5.185 1.245 -15.990 1.00 90.44 114 GLY A C 1
ATOM 795 O O . GLY A 1 114 ? -4.338 0.641 -16.626 1.00 90.44 114 GLY A O 1
ATOM 796 N N . GLN A 1 115 ? -5.787 2.317 -16.502 1.00 88.25 115 GLN A N 1
ATOM 797 C CA . GLN A 1 115 ? -5.412 2.836 -17.820 1.00 88.25 115 GLN A CA 1
ATOM 798 C C . GLN A 1 115 ? -3.985 3.398 -17.804 1.00 88.25 115 GLN A C 1
ATOM 800 O O . GLN A 1 115 ? -3.189 3.114 -18.701 1.00 88.25 115 GLN A O 1
ATOM 805 N N . SER A 1 116 ? -3.665 4.190 -16.785 1.00 88.69 116 SER A N 1
ATOM 806 C CA . SER A 1 116 ? -2.365 4.847 -16.637 1.00 88.69 116 SER A CA 1
ATOM 807 C C . SER A 1 116 ? -1.954 4.844 -15.167 1.00 88.69 116 SER A C 1
ATOM 809 O O . SER A 1 116 ? -2.048 5.884 -14.511 1.00 88.69 116 SER A O 1
ATOM 811 N N . PRO A 1 117 ? -1.596 3.672 -14.612 1.00 89.19 117 PRO A N 1
ATOM 812 C CA . PRO A 1 117 ? -1.092 3.606 -13.252 1.00 89.19 117 PRO A CA 1
ATOM 813 C C . PRO A 1 117 ? 0.239 4.355 -13.143 1.00 89.19 117 PRO A C 1
ATOM 815 O O . PRO A 1 117 ? 1.075 4.292 -14.046 1.00 89.19 117 PRO A O 1
ATOM 818 N N . LEU A 1 118 ? 0.403 5.074 -12.040 1.00 87.44 118 LEU A N 1
ATOM 819 C CA . LEU A 1 118 ? 1.614 5.798 -11.674 1.00 87.44 118 LEU A CA 1
ATOM 820 C C . LEU A 1 118 ? 2.319 5.011 -10.573 1.00 87.44 118 LEU A C 1
ATOM 822 O O . LEU A 1 118 ? 1.718 4.776 -9.528 1.00 87.44 118 LEU A O 1
ATOM 826 N N . GLY A 1 119 ? 3.560 4.597 -10.814 1.00 85.00 119 GLY A N 1
ATOM 827 C CA . GLY A 1 119 ? 4.317 3.770 -9.883 1.00 85.00 119 GLY A CA 1
ATOM 828 C C . GLY A 1 119 ? 4.666 4.446 -8.553 1.00 85.00 119 GLY A C 1
ATOM 829 O O . GLY A 1 119 ? 4.670 5.678 -8.463 1.00 85.00 119 GLY A O 1
ATOM 830 N N . PRO A 1 120 ? 4.934 3.640 -7.511 1.00 88.69 120 PRO A N 1
ATOM 831 C CA . PRO A 1 120 ? 5.330 4.105 -6.191 1.00 88.69 120 PRO A CA 1
ATOM 832 C C . PRO A 1 120 ? 6.699 4.780 -6.171 1.00 88.69 120 PRO A C 1
ATOM 834 O O . PRO A 1 120 ? 7.521 4.627 -7.077 1.00 88.69 120 PRO A O 1
ATOM 837 N N . ASN A 1 121 ? 6.971 5.474 -5.065 1.00 86.62 121 ASN A N 1
ATOM 838 C CA . ASN A 1 121 ? 8.335 5.798 -4.657 1.00 86.62 121 ASN A CA 1
ATOM 839 C C . ASN A 1 121 ? 8.760 4.846 -3.543 1.00 86.62 121 ASN A C 1
ATOM 841 O O . ASN A 1 121 ? 8.086 4.775 -2.510 1.00 86.62 121 ASN A O 1
ATOM 845 N N . CYS A 1 122 ? 9.890 4.155 -3.704 1.00 84.88 122 CYS A N 1
ATOM 846 C CA . CYS A 1 122 ? 10.320 3.223 -2.672 1.00 84.88 122 CYS A CA 1
ATOM 847 C C . CYS A 1 122 ? 11.830 3.014 -2.518 1.00 84.88 122 CYS A C 1
ATOM 849 O O . CYS A 1 122 ? 12.640 3.447 -3.337 1.00 84.88 122 CYS A O 1
ATOM 851 N N . THR A 1 123 ? 12.251 2.377 -1.421 1.00 83.88 123 THR A N 1
ATOM 852 C CA . THR A 1 123 ? 13.656 1.946 -1.297 1.00 83.88 123 THR A CA 1
ATOM 853 C C . THR A 1 123 ? 13.846 0.590 -1.963 1.00 83.88 123 THR A C 1
ATOM 855 O O . THR A 1 123 ? 14.669 0.487 -2.869 1.00 83.88 123 THR A O 1
ATOM 858 N N . ASN A 1 124 ? 13.059 -0.413 -1.565 1.00 81.56 124 ASN A N 1
ATOM 859 C CA . ASN A 1 124 ? 12.991 -1.716 -2.219 1.00 81.56 124 ASN A CA 1
ATOM 860 C C . ASN A 1 124 ? 11.566 -1.960 -2.739 1.00 81.56 124 ASN A C 1
ATOM 862 O O . ASN A 1 124 ? 10.618 -1.801 -1.972 1.00 81.56 124 ASN A O 1
ATOM 866 N N . GLY A 1 125 ? 11.420 -2.326 -4.010 1.00 82.62 125 GLY A N 1
ATOM 867 C CA . GLY A 1 125 ? 10.121 -2.472 -4.677 1.00 82.62 125 GLY A CA 1
ATOM 868 C C . GLY A 1 125 ? 10.014 -3.766 -5.462 1.00 82.62 125 GLY A C 1
ATOM 869 O O . GLY A 1 125 ? 11.015 -4.278 -5.971 1.00 82.62 125 GLY A O 1
ATOM 870 N N . SER A 1 126 ? 8.812 -4.320 -5.535 1.00 86.62 126 SER A N 1
ATOM 871 C CA . SER A 1 126 ? 8.513 -5.462 -6.393 1.00 86.62 126 SER A CA 1
ATOM 872 C C . SER A 1 126 ? 7.085 -5.367 -6.895 1.00 86.62 126 SER A C 1
ATOM 874 O O . SER A 1 126 ? 6.177 -5.935 -6.288 1.00 86.62 126 SER A O 1
ATOM 876 N N . ASP A 1 127 ? 6.893 -4.636 -7.990 1.00 86.81 127 ASP A N 1
ATOM 877 C CA . ASP A 1 127 ? 5.566 -4.179 -8.381 1.00 86.81 127 ASP A CA 1
ATOM 878 C C . ASP A 1 127 ? 5.095 -4.779 -9.710 1.00 86.81 127 ASP A C 1
ATOM 880 O O . ASP A 1 127 ? 5.874 -5.113 -10.603 1.00 86.81 127 ASP A O 1
ATOM 884 N N . VAL A 1 128 ? 3.779 -4.906 -9.868 1.00 88.38 128 VAL A N 1
ATOM 885 C CA . VAL A 1 128 ? 3.145 -5.362 -11.109 1.00 88.38 128 VAL A CA 1
ATOM 886 C C . VAL A 1 128 ? 2.205 -4.288 -11.631 1.00 88.38 128 VAL A C 1
ATOM 888 O O . VAL A 1 128 ? 1.236 -3.918 -10.976 1.00 88.38 128 VAL A O 1
ATOM 891 N N . PHE A 1 129 ? 2.426 -3.843 -12.861 1.00 87.12 129 PHE A N 1
ATOM 892 C CA . PHE A 1 129 ? 1.609 -2.839 -13.530 1.00 87.12 129 PHE A CA 1
ATOM 893 C C . PHE A 1 129 ? 0.841 -3.453 -14.688 1.00 87.12 129 PHE A C 1
ATOM 895 O O . PHE A 1 129 ? 1.425 -3.921 -15.657 1.00 87.12 129 PHE A O 1
ATOM 902 N N . MET A 1 130 ? -0.481 -3.389 -14.636 1.00 87.06 130 MET A N 1
ATOM 903 C CA . MET A 1 130 ? -1.383 -3.796 -15.706 1.00 87.06 130 MET A CA 1
ATOM 904 C C . MET A 1 130 ? -2.126 -2.571 -16.230 1.00 87.06 130 MET A C 1
ATOM 906 O O . MET A 1 130 ? -2.982 -2.016 -15.537 1.00 87.06 130 MET A O 1
ATOM 910 N N . GLY A 1 131 ? -1.818 -2.144 -17.456 1.00 85.00 131 GLY A N 1
ATOM 911 C CA . GLY A 1 131 ? -2.448 -0.955 -18.015 1.00 85.00 131 GLY A CA 1
ATOM 912 C C . GLY A 1 131 ? -2.060 -0.574 -19.431 1.00 85.00 131 GLY A C 1
ATOM 913 O O . GLY A 1 131 ? -1.163 -1.150 -20.029 1.00 85.00 131 GLY A O 1
ATOM 914 N N . GLN A 1 132 ? -2.745 0.426 -19.990 1.00 82.69 132 GLN A N 1
ATOM 915 C CA . GLN A 1 132 ? -2.454 0.900 -21.347 1.00 82.69 132 GLN A CA 1
ATOM 916 C C . GLN A 1 132 ? -1.124 1.663 -21.414 1.00 82.69 132 GLN A C 1
ATOM 918 O O . GLN A 1 132 ? -0.367 1.497 -22.372 1.00 82.69 132 GLN A O 1
ATOM 923 N N . SER A 1 133 ? -0.892 2.509 -20.410 1.00 83.69 133 SER A N 1
ATOM 924 C CA . SER A 1 133 ? 0.272 3.386 -20.311 1.00 83.69 133 SER A CA 1
ATOM 925 C C . SER A 1 133 ? 0.782 3.478 -18.866 1.00 83.69 133 SER A C 1
ATOM 927 O O . SER A 1 133 ? 0.694 4.558 -18.273 1.00 83.69 133 SER A O 1
ATOM 929 N N . PRO A 1 134 ? 1.227 2.370 -18.243 1.00 82.44 134 PRO A N 1
ATOM 930 C CA . PRO A 1 134 ? 1.868 2.418 -16.936 1.00 82.44 134 PRO A CA 1
ATOM 931 C C . PRO A 1 134 ? 3.140 3.271 -16.943 1.00 82.44 134 PRO A C 1
ATOM 933 O O . PRO A 1 134 ? 3.986 3.160 -17.833 1.00 82.44 134 PRO A O 1
ATOM 936 N N . LEU A 1 135 ? 3.278 4.095 -15.910 1.00 83.00 135 LEU A N 1
ATOM 937 C CA . LEU A 1 135 ? 4.495 4.828 -15.592 1.00 83.00 135 LEU A CA 1
ATOM 938 C C . LEU A 1 135 ? 5.177 4.105 -14.431 1.00 83.00 135 LEU A C 1
ATOM 940 O O . LEU A 1 135 ? 4.569 3.954 -13.373 1.00 83.00 135 LEU A O 1
ATOM 944 N N . GLY A 1 136 ? 6.402 3.628 -14.653 1.00 76.62 136 GLY A N 1
ATOM 945 C CA . GLY A 1 136 ? 7.130 2.803 -13.695 1.00 76.62 136 GLY A CA 1
ATOM 946 C C . GLY A 1 136 ? 7.462 3.495 -12.375 1.00 76.62 136 GLY A C 1
ATOM 947 O O . GLY A 1 136 ? 7.358 4.723 -12.265 1.00 76.62 136 GLY A O 1
ATOM 948 N N . PRO A 1 137 ? 7.836 2.699 -11.362 1.00 83.50 137 PRO A N 1
ATOM 949 C CA . PRO A 1 137 ? 8.146 3.195 -10.038 1.00 83.50 137 PRO A CA 1
ATOM 950 C C . PRO A 1 137 ? 9.463 3.965 -10.024 1.00 83.50 137 PRO A C 1
ATOM 952 O O . PRO A 1 137 ? 10.312 3.864 -10.911 1.00 83.50 137 PRO A O 1
ATOM 955 N N . ASN A 1 138 ? 9.652 4.722 -8.953 1.00 83.31 138 ASN A N 1
ATOM 956 C CA . ASN A 1 138 ? 10.908 5.364 -8.617 1.00 83.31 138 ASN A CA 1
ATOM 957 C C . ASN A 1 138 ? 11.467 4.711 -7.350 1.00 83.31 138 ASN A C 1
ATOM 959 O O . ASN A 1 138 ? 11.319 5.229 -6.238 1.00 83.31 138 ASN A O 1
ATOM 963 N N . CYS A 1 139 ? 12.075 3.538 -7.532 1.00 79.38 139 CYS A N 1
ATOM 964 C CA . CYS A 1 139 ? 12.626 2.742 -6.446 1.00 79.38 139 CYS A CA 1
ATOM 965 C C . CYS A 1 139 ? 14.150 2.622 -6.521 1.00 79.38 139 CYS A C 1
ATOM 967 O O . CYS A 1 139 ? 14.722 2.518 -7.603 1.00 79.38 139 CYS A O 1
ATOM 969 N N . THR A 1 140 ? 14.822 2.634 -5.363 1.00 79.31 140 THR A N 1
ATOM 970 C CA . THR A 1 140 ? 16.294 2.507 -5.316 1.00 79.31 140 THR A CA 1
ATOM 971 C C . THR A 1 140 ? 16.748 1.112 -5.759 1.00 79.31 140 THR A C 1
ATOM 973 O O . THR A 1 140 ? 17.697 0.998 -6.530 1.00 79.31 140 THR A O 1
ATOM 976 N N . ASN A 1 141 ? 16.050 0.065 -5.308 1.00 73.00 141 ASN A N 1
ATOM 977 C CA . ASN A 1 141 ? 16.212 -1.320 -5.745 1.00 73.00 141 ASN A CA 1
ATOM 978 C C . ASN A 1 141 ? 14.826 -1.897 -6.085 1.00 73.00 141 ASN A C 1
ATOM 980 O O . ASN A 1 141 ? 14.067 -2.242 -5.185 1.00 73.00 141 ASN A O 1
ATOM 984 N N . GLY A 1 142 ? 14.471 -1.974 -7.364 1.00 72.62 142 GLY A N 1
ATOM 985 C CA . GLY A 1 142 ? 13.162 -2.465 -7.819 1.00 72.62 142 GLY A CA 1
ATOM 986 C C . GLY A 1 142 ? 13.270 -3.738 -8.653 1.00 72.62 142 GLY A C 1
ATOM 987 O O . GLY A 1 142 ? 14.321 -4.022 -9.231 1.00 72.62 142 GLY A O 1
ATOM 988 N N . THR A 1 143 ? 12.195 -4.516 -8.723 1.00 78.25 143 THR A N 1
ATOM 989 C CA . THR A 1 143 ? 12.020 -5.579 -9.722 1.00 78.25 143 THR A CA 1
ATOM 990 C C . THR A 1 143 ? 10.559 -5.608 -10.132 1.00 78.25 143 THR A C 1
ATOM 992 O O . THR A 1 143 ? 9.721 -6.074 -9.369 1.00 78.25 143 THR A O 1
ATOM 995 N N . ASP A 1 144 ? 10.260 -5.128 -11.336 1.00 78.00 144 ASP A N 1
ATOM 996 C CA . ASP A 1 144 ? 8.895 -4.741 -11.684 1.00 78.00 144 ASP A CA 1
ATOM 997 C C . ASP A 1 144 ? 8.428 -5.391 -12.985 1.00 78.00 144 ASP A C 1
ATOM 999 O O . ASP A 1 144 ? 9.171 -5.516 -13.955 1.00 78.00 144 ASP A O 1
ATOM 1003 N N . VAL A 1 145 ? 7.162 -5.789 -13.024 1.00 81.00 145 VAL A N 1
ATOM 1004 C CA . VAL A 1 145 ? 6.538 -6.442 -14.176 1.00 81.00 145 VAL A CA 1
ATOM 1005 C C . VAL A 1 145 ? 5.527 -5.491 -14.794 1.00 81.00 145 VAL A C 1
ATOM 1007 O O . VAL A 1 145 ? 4.579 -5.069 -14.138 1.00 81.00 145 VAL A O 1
ATOM 1010 N N . PHE A 1 146 ? 5.674 -5.200 -16.083 1.00 78.62 146 PHE A N 1
ATOM 1011 C CA . PHE A 1 146 ? 4.743 -4.352 -16.822 1.00 78.62 146 PHE A CA 1
ATOM 1012 C C . PHE A 1 146 ? 3.957 -5.183 -17.834 1.00 78.62 146 PHE A C 1
ATOM 1014 O O . PHE A 1 146 ? 4.504 -5.955 -18.611 1.00 78.62 146 PHE A O 1
ATOM 1021 N N . MET A 1 147 ? 2.644 -5.005 -17.851 1.00 78.69 147 MET A N 1
ATOM 1022 C CA . MET A 1 147 ? 1.719 -5.638 -18.779 1.00 78.69 147 MET A CA 1
ATOM 1023 C C . MET A 1 147 ? 0.897 -4.545 -19.460 1.00 78.69 147 MET A C 1
ATOM 1025 O O . MET A 1 147 ? -0.065 -4.020 -18.895 1.00 78.69 147 MET A O 1
ATOM 1029 N N . GLY A 1 148 ? 1.300 -4.179 -20.678 1.00 74.12 148 GLY A N 1
ATOM 1030 C CA . GLY A 1 148 ? 0.702 -3.068 -21.411 1.00 74.12 148 GLY A CA 1
ATOM 1031 C C . GLY A 1 148 ? 1.402 -2.746 -22.734 1.00 74.12 148 GLY A C 1
ATOM 1032 O O . GLY A 1 148 ? 2.562 -3.109 -22.911 1.00 74.12 148 GLY A O 1
ATOM 1033 N N . PRO A 1 149 ? 0.729 -2.062 -23.678 1.00 67.69 149 PRO A N 1
ATOM 1034 C CA . PRO A 1 149 ? 1.320 -1.688 -24.963 1.00 67.69 149 PRO A CA 1
ATOM 1035 C C . PRO A 1 149 ? 2.333 -0.528 -24.890 1.00 67.69 149 PRO A C 1
ATOM 1037 O O . PRO A 1 149 ? 3.179 -0.431 -25.779 1.00 67.69 149 PRO A O 1
ATOM 1040 N N . ASN A 1 150 ? 2.267 0.350 -23.879 1.00 74.94 150 ASN A N 1
ATOM 1041 C CA . ASN A 1 150 ? 3.198 1.475 -23.704 1.00 74.94 150 ASN A CA 1
ATOM 1042 C C . ASN A 1 150 ? 3.684 1.532 -22.251 1.00 74.94 150 ASN A C 1
ATOM 1044 O O . ASN A 1 150 ? 2.851 1.600 -21.357 1.00 74.94 150 ASN A O 1
ATOM 1048 N N . CYS A 1 151 ? 4.991 1.540 -21.988 1.00 66.94 151 CYS A N 1
ATOM 1049 C CA . CYS A 1 151 ? 5.508 1.607 -20.617 1.00 66.94 151 CYS A CA 1
ATOM 1050 C C . CYS A 1 151 ? 6.849 2.354 -20.517 1.00 66.94 151 CYS A C 1
ATOM 1052 O O . CYS A 1 151 ? 7.534 2.545 -21.520 1.00 66.94 151 CYS A O 1
ATOM 1054 N N . THR A 1 152 ? 7.233 2.814 -19.322 1.00 68.81 152 THR A N 1
ATOM 1055 C CA . THR A 1 152 ? 8.491 3.561 -19.098 1.00 68.81 152 THR A CA 1
ATOM 1056 C C . THR A 1 152 ? 9.126 3.215 -17.744 1.00 68.81 152 THR 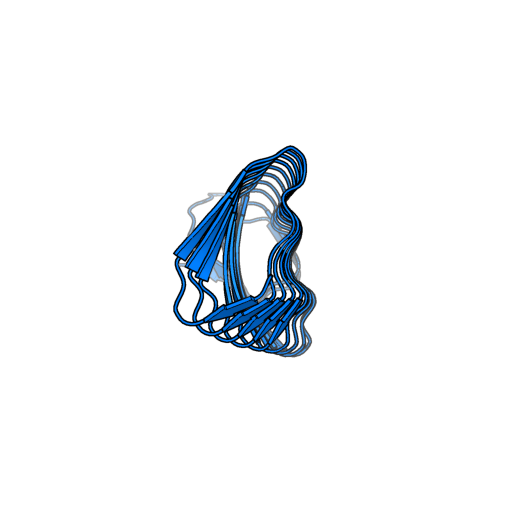A C 1
ATOM 1058 O O . THR A 1 152 ? 8.400 3.246 -16.754 1.00 68.81 152 THR A O 1
ATOM 1061 N N . ASN A 1 153 ? 10.458 3.027 -17.687 1.00 59.69 153 ASN A N 1
ATOM 1062 C CA . ASN A 1 153 ? 11.275 2.791 -16.471 1.00 59.69 153 ASN A CA 1
ATOM 1063 C C . ASN A 1 153 ? 10.969 1.480 -15.700 1.00 59.69 153 ASN A C 1
ATOM 1065 O O . ASN A 1 153 ? 10.588 1.535 -14.534 1.00 59.69 153 ASN A O 1
ATOM 1069 N N . GLY A 1 154 ? 11.164 0.314 -16.327 1.00 55.09 154 GLY A N 1
ATOM 1070 C CA . GLY A 1 154 ? 11.014 -1.015 -15.709 1.00 55.09 154 GLY A CA 1
ATOM 1071 C C . GLY A 1 154 ? 12.199 -1.949 -15.977 1.00 55.09 154 GLY A C 1
ATOM 1072 O O . GLY A 1 154 ? 13.027 -1.648 -16.825 1.00 55.09 154 GLY A O 1
ATOM 1073 N N . THR A 1 155 ? 12.332 -3.062 -15.246 1.00 52.03 155 THR A N 1
ATOM 1074 C CA . THR A 1 155 ? 13.242 -4.176 -15.603 1.00 52.03 155 THR A CA 1
ATOM 1075 C C . THR A 1 155 ? 12.388 -5.415 -15.834 1.00 52.03 155 THR A C 1
ATOM 1077 O O . THR A 1 155 ? 11.820 -5.950 -14.892 1.00 52.03 155 THR A O 1
ATOM 1080 N N . ASP A 1 156 ? 12.211 -5.825 -17.089 1.00 52.19 156 ASP A N 1
ATOM 1081 C CA . ASP A 1 156 ? 10.874 -6.216 -17.532 1.00 52.19 156 ASP A CA 1
ATOM 1082 C C . ASP A 1 156 ? 10.656 -7.717 -17.772 1.00 52.19 156 ASP A C 1
ATOM 1084 O O . ASP A 1 156 ? 11.466 -8.409 -18.388 1.00 52.19 156 ASP A O 1
ATOM 1088 N N . VAL A 1 157 ? 9.468 -8.203 -17.397 1.00 52.38 157 VAL A N 1
ATOM 1089 C CA . VAL A 1 157 ? 8.879 -9.450 -17.909 1.00 52.38 157 VAL A CA 1
ATOM 1090 C C . VAL A 1 157 ? 7.544 -9.111 -18.573 1.00 52.38 157 VAL A C 1
ATOM 1092 O O . VAL A 1 157 ? 6.607 -8.710 -17.892 1.00 52.38 157 VAL A O 1
ATOM 1095 N N . PHE A 1 158 ? 7.436 -9.269 -19.894 1.00 52.59 158 PHE A N 1
ATOM 1096 C CA . PHE A 1 158 ? 6.226 -8.948 -20.658 1.00 52.59 158 PHE A CA 1
ATOM 1097 C C . PHE A 1 158 ? 5.497 -10.212 -21.130 1.00 52.59 158 PHE A C 1
ATOM 1099 O O . PHE A 1 158 ? 6.088 -11.093 -21.752 1.00 52.59 158 PHE A O 1
ATOM 1106 N N . MET A 1 159 ? 4.178 -10.250 -20.912 1.00 49.34 159 MET A N 1
ATOM 1107 C CA . MET A 1 159 ? 3.253 -11.231 -21.494 1.00 49.34 159 MET A CA 1
ATOM 1108 C C . MET A 1 159 ? 2.249 -10.495 -22.404 1.00 49.34 159 MET A C 1
ATOM 1110 O O . MET A 1 159 ? 1.313 -9.870 -21.908 1.00 49.34 159 MET A O 1
ATOM 1114 N N . GLY A 1 160 ? 2.430 -10.524 -23.735 1.00 43.81 160 GLY A N 1
ATOM 1115 C CA . GLY A 1 160 ? 1.492 -9.881 -24.673 1.00 43.81 160 GLY A CA 1
ATOM 1116 C C . GLY A 1 160 ? 1.899 -9.901 -26.156 1.00 43.81 160 GLY A C 1
ATOM 1117 O O . GLY A 1 160 ? 3.012 -9.536 -26.519 1.00 43.81 160 GLY A O 1
ATOM 1118 N N . GLN A 1 161 ? 0.969 -10.291 -27.039 1.00 43.03 161 GLN A N 1
ATOM 1119 C CA . GLN A 1 161 ? 1.168 -10.353 -28.495 1.00 43.03 161 GLN A CA 1
ATOM 1120 C C . GLN A 1 161 ? 0.843 -9.005 -29.164 1.00 43.03 161 GLN A C 1
ATOM 1122 O O . GLN A 1 161 ? -0.322 -8.712 -29.425 1.00 43.03 161 GLN A O 1
ATOM 1127 N N . SER A 1 162 ? 1.850 -8.194 -29.498 1.00 43.44 162 SER A N 1
ATOM 1128 C CA . SER A 1 162 ? 1.686 -7.099 -30.470 1.00 43.44 162 SER A CA 1
ATOM 1129 C C . SER A 1 162 ? 2.660 -7.273 -31.643 1.00 43.44 162 SER A C 1
ATOM 1131 O O . SER A 1 162 ? 3.852 -7.461 -31.403 1.00 43.44 162 SER A O 1
ATOM 1133 N N . PRO A 1 163 ? 2.203 -7.176 -32.909 1.00 38.38 163 PRO A N 1
ATOM 1134 C CA . PRO A 1 163 ? 3.045 -7.355 -34.098 1.00 38.38 163 PRO A CA 1
ATOM 1135 C C . PRO A 1 163 ? 4.075 -6.231 -34.331 1.00 38.38 163 PRO A C 1
ATOM 1137 O O . PRO A 1 163 ? 4.891 -6.351 -35.241 1.00 38.38 163 PRO A O 1
ATOM 1140 N N . LEU A 1 164 ? 4.048 -5.155 -33.534 1.00 48.19 164 LEU A N 1
ATOM 1141 C CA . LEU A 1 164 ? 5.015 -4.044 -33.576 1.00 48.19 164 LEU A CA 1
ATOM 1142 C C . LEU A 1 164 ? 5.952 -3.990 -32.354 1.00 48.19 164 LEU A C 1
ATOM 1144 O O . LEU A 1 164 ? 6.821 -3.125 -32.309 1.00 48.19 164 LEU A O 1
ATOM 1148 N N . GLY A 1 165 ? 5.795 -4.903 -31.389 1.00 50.75 165 GLY A N 1
ATOM 1149 C CA . GLY A 1 165 ? 6.443 -4.806 -30.077 1.00 50.75 165 GLY A CA 1
ATOM 1150 C C . GLY A 1 165 ? 5.872 -3.659 -29.214 1.00 50.75 165 GLY A C 1
ATOM 1151 O O . GLY A 1 165 ? 5.277 -2.718 -29.745 1.00 50.75 165 GLY A O 1
ATOM 1152 N N . PRO A 1 166 ? 5.955 -3.741 -27.877 1.00 53.88 166 PRO A N 1
ATOM 1153 C CA . PRO A 1 166 ? 5.610 -2.632 -26.987 1.00 53.88 166 PRO A CA 1
ATOM 1154 C C . PRO A 1 166 ? 6.633 -1.485 -27.109 1.00 53.88 166 PRO A C 1
ATOM 1156 O O . PRO A 1 166 ? 7.828 -1.723 -27.261 1.00 53.88 166 PRO A O 1
ATOM 1159 N N . ASN A 1 167 ? 6.175 -0.228 -27.030 1.00 59.00 167 ASN A N 1
ATOM 1160 C CA . ASN A 1 167 ? 7.049 0.957 -27.030 1.00 59.00 167 ASN A CA 1
ATOM 1161 C C . ASN A 1 167 ? 7.555 1.237 -25.607 1.00 59.00 167 ASN A C 1
ATOM 1163 O O . ASN A 1 167 ? 7.198 2.255 -25.009 1.00 59.00 167 ASN A O 1
ATOM 1167 N N . CYS A 1 168 ? 8.321 0.306 -25.043 1.00 55.16 168 CYS A N 1
ATOM 1168 C CA . CYS A 1 168 ? 8.883 0.445 -23.705 1.00 55.16 168 CYS A CA 1
ATOM 1169 C C . CYS A 1 168 ? 10.303 1.022 -23.747 1.00 55.16 168 CYS A C 1
ATOM 1171 O O . CYS A 1 168 ? 11.106 0.691 -24.618 1.00 55.16 168 CYS A O 1
ATOM 1173 N N . THR A 1 169 ? 10.607 1.949 -22.837 1.00 56.84 169 THR A N 1
ATOM 1174 C CA . THR A 1 169 ? 11.915 2.622 -22.764 1.00 56.84 169 THR A CA 1
ATOM 1175 C C . THR A 1 169 ? 12.524 2.484 -21.370 1.00 56.84 169 THR A C 1
ATOM 1177 O O . THR A 1 169 ? 11.802 2.653 -20.384 1.00 56.84 169 THR A O 1
ATOM 1180 N N . ASN A 1 170 ? 13.851 2.304 -21.302 1.00 52.28 170 ASN A N 1
ATOM 1181 C CA . ASN A 1 170 ? 14.678 2.204 -20.083 1.00 52.28 170 ASN A CA 1
ATOM 1182 C C . ASN A 1 170 ? 14.594 0.877 -19.300 1.00 52.28 170 ASN A C 1
ATOM 1184 O O . ASN A 1 170 ? 14.710 0.903 -18.077 1.00 52.28 170 ASN A O 1
ATOM 1188 N N . GLY A 1 171 ? 14.459 -0.259 -19.993 1.00 52.47 171 GLY A N 1
ATOM 1189 C CA . GLY A 1 171 ? 14.376 -1.584 -19.374 1.00 52.47 171 GLY A CA 1
ATOM 1190 C C . GLY A 1 171 ? 14.999 -2.723 -20.182 1.00 52.47 171 GLY A C 1
ATOM 1191 O O . GLY A 1 171 ? 15.554 -2.500 -21.259 1.00 52.47 171 GLY A O 1
ATOM 1192 N N . SER A 1 172 ? 14.997 -3.928 -19.606 1.00 49.09 172 SER A N 1
ATOM 1193 C CA . SER A 1 172 ? 15.484 -5.160 -20.247 1.00 49.09 172 SER A CA 1
ATOM 1194 C C . SER A 1 172 ? 14.279 -6.020 -20.603 1.00 49.09 172 SER A C 1
ATOM 1196 O O . SER A 1 172 ? 13.712 -6.653 -19.720 1.00 49.09 172 SER A O 1
ATOM 1198 N N . ASP A 1 173 ? 13.901 -6.054 -21.878 1.00 48.78 173 ASP A N 1
ATOM 1199 C CA . ASP A 1 173 ? 12.679 -6.731 -22.314 1.00 48.78 173 ASP A CA 1
ATOM 1200 C C . ASP A 1 173 ? 12.826 -8.267 -22.271 1.00 48.78 173 ASP A C 1
ATOM 1202 O O . ASP A 1 173 ? 13.595 -8.851 -23.043 1.00 48.78 173 ASP A O 1
ATOM 1206 N N . VAL A 1 174 ? 12.056 -8.955 -21.421 1.00 52.88 174 VAL A N 1
ATOM 1207 C CA . VAL A 1 174 ? 11.830 -10.407 -21.539 1.00 52.88 174 VAL A CA 1
ATOM 1208 C C . VAL A 1 174 ? 10.473 -10.649 -22.194 1.00 52.88 174 VAL A C 1
ATOM 1210 O O . VAL A 1 174 ? 9.433 -10.355 -21.610 1.00 52.88 174 VAL A O 1
ATOM 1213 N N . PHE A 1 175 ? 10.483 -11.207 -23.405 1.00 51.59 175 PHE A N 1
ATOM 1214 C CA . PHE A 1 175 ? 9.280 -11.602 -24.143 1.00 51.59 175 PHE A CA 1
ATOM 1215 C C . PHE A 1 175 ? 8.910 -13.054 -23.800 1.00 51.59 175 PHE A C 1
ATOM 1217 O O . PHE A 1 175 ? 9.713 -13.955 -24.063 1.00 51.59 175 PHE A O 1
ATOM 1224 N N . MET A 1 176 ? 7.718 -13.288 -23.236 1.00 53.47 176 MET A N 1
ATOM 1225 C CA . MET A 1 176 ? 7.114 -14.626 -23.091 1.00 53.47 176 MET A CA 1
ATOM 1226 C C . MET A 1 176 ? 5.917 -14.817 -24.023 1.00 53.47 176 MET A C 1
ATOM 1228 O O . MET A 1 176 ? 5.099 -13.876 -24.157 1.00 53.47 176 MET A O 1
#